Protein AF-A0A9D0LM79-F1 (afdb_monomer_lite)

pLDDT: mean 90.21, std 9.36, range [56.38, 98.19]

Structure (mmCIF, N/CA/C/O backbone):
data_AF-A0A9D0LM79-F1
#
_entry.id   AF-A0A9D0LM79-F1
#
loop_
_atom_site.group_PDB
_atom_site.id
_atom_site.type_symbol
_atom_site.label_atom_id
_atom_site.label_alt_id
_atom_site.label_comp_id
_atom_site.label_asym_id
_atom_site.label_entity_id
_atom_site.label_seq_id
_atom_site.pdbx_PDB_ins_code
_atom_site.Cartn_x
_atom_site.Cartn_y
_atom_site.Cartn_z
_atom_site.occupancy
_atom_site.B_iso_or_equiv
_atom_site.auth_seq_id
_atom_site.auth_comp_id
_atom_site.auth_asym_id
_atom_site.auth_atom_id
_atom_site.pdbx_PDB_model_num
ATOM 1 N N . MET A 1 1 ? 34.354 -12.975 -46.067 1.00 56.38 1 MET A N 1
ATOM 2 C CA . MET A 1 1 ? 33.559 -12.204 -45.078 1.00 56.38 1 MET A CA 1
ATOM 3 C C . MET A 1 1 ? 34.305 -11.008 -44.479 1.00 56.38 1 MET A C 1
ATOM 5 O O . MET A 1 1 ? 33.650 -10.126 -43.944 1.00 56.38 1 MET A O 1
ATOM 9 N N . THR A 1 2 ? 35.635 -10.928 -44.587 1.00 60.22 2 THR A N 1
AT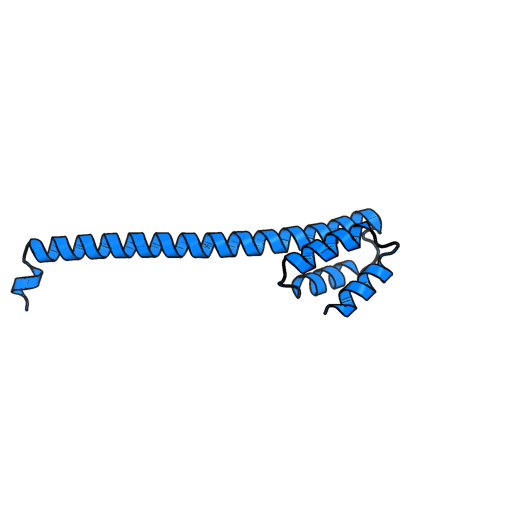OM 10 C CA . THR A 1 2 ? 36.457 -9.851 -44.000 1.00 60.22 2 THR A CA 1
ATOM 11 C C . THR A 1 2 ? 36.229 -8.478 -44.646 1.00 60.22 2 THR A C 1
ATOM 13 O O . THR A 1 2 ? 36.158 -7.482 -43.941 1.00 60.22 2 THR A O 1
ATOM 16 N N . VAL A 1 3 ? 35.996 -8.434 -45.965 1.00 62.84 3 VAL A N 1
ATOM 17 C CA . VAL A 1 3 ? 35.842 -7.181 -46.736 1.00 62.84 3 VAL A CA 1
ATOM 18 C C . VAL A 1 3 ? 34.595 -6.377 -46.332 1.00 62.84 3 VAL A C 1
ATOM 20 O O . VAL A 1 3 ? 34.607 -5.153 -46.369 1.00 62.84 3 VAL A O 1
ATOM 23 N N . LEU A 1 4 ? 33.524 -7.048 -45.889 1.00 68.50 4 LEU A N 1
ATOM 24 C CA . LEU A 1 4 ? 32.287 -6.374 -45.478 1.00 68.50 4 LEU A CA 1
ATOM 25 C C . LEU A 1 4 ? 32.469 -5.596 -44.169 1.00 68.50 4 LEU A C 1
ATOM 27 O O . LEU 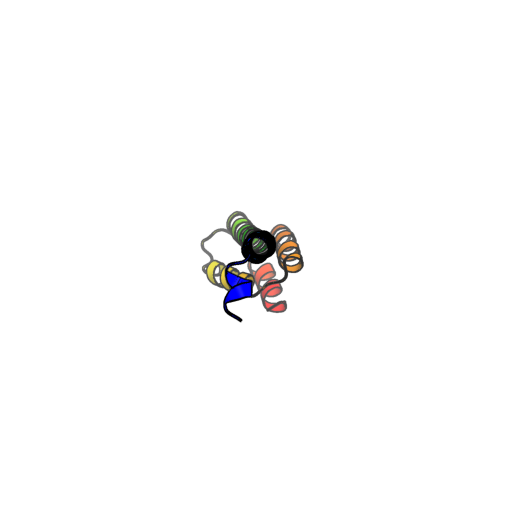A 1 4 ? 31.955 -4.490 -44.051 1.00 68.50 4 LEU A O 1
ATOM 31 N N . ARG A 1 5 ? 33.245 -6.136 -43.218 1.00 66.44 5 ARG A N 1
ATOM 32 C CA . ARG A 1 5 ? 33.455 -5.532 -41.890 1.00 66.44 5 ARG A CA 1
ATOM 33 C C . ARG A 1 5 ? 34.336 -4.281 -41.906 1.00 66.44 5 ARG A C 1
ATOM 35 O O . ARG A 1 5 ? 34.314 -3.509 -40.952 1.00 66.44 5 ARG A O 1
ATOM 42 N N . GLU A 1 6 ? 35.101 -4.085 -42.974 1.00 73.88 6 GLU A N 1
ATOM 43 C CA . GLU A 1 6 ? 35.932 -2.894 -43.177 1.00 73.88 6 GLU A CA 1
ATOM 44 C C . GLU A 1 6 ? 35.249 -1.830 -44.044 1.00 73.88 6 GLU A C 1
ATOM 46 O O . GLU A 1 6 ? 35.764 -0.720 -44.168 1.00 73.88 6 GLU A O 1
ATOM 51 N N . SER A 1 7 ? 34.079 -2.138 -44.618 1.00 86.31 7 SER A N 1
ATOM 52 C CA . SER A 1 7 ? 33.331 -1.159 -45.402 1.00 86.31 7 SER A CA 1
ATOM 53 C C . SER A 1 7 ? 32.805 -0.026 -44.501 1.00 86.31 7 SER A C 1
ATOM 55 O O . SER A 1 7 ? 32.302 -0.303 -43.407 1.00 86.31 7 SER A O 1
ATOM 57 N N . PRO A 1 8 ? 32.878 1.245 -44.940 1.00 83.50 8 PRO A N 1
ATOM 58 C CA . PRO A 1 8 ? 32.346 2.378 -44.179 1.00 83.50 8 PRO A CA 1
ATOM 59 C C . PRO A 1 8 ? 30.867 2.204 -43.800 1.00 83.50 8 PRO A C 1
ATOM 61 O O . PRO A 1 8 ? 30.493 2.437 -42.657 1.00 83.50 8 PRO A O 1
ATOM 64 N N . TRP A 1 9 ? 30.068 1.667 -44.726 1.00 84.62 9 TRP A N 1
ATOM 65 C CA . TRP A 1 9 ? 28.646 1.374 -44.526 1.00 84.62 9 TRP A CA 1
ATOM 66 C C . TRP A 1 9 ? 28.380 0.335 -43.429 1.00 84.62 9 TRP A C 1
ATOM 68 O O . TRP A 1 9 ? 27.400 0.443 -42.701 1.00 84.62 9 TRP A O 1
ATOM 78 N N . TYR A 1 10 ? 29.244 -0.674 -43.269 1.00 88.00 10 TYR A N 1
ATOM 79 C CA . TYR A 1 10 ? 29.084 -1.660 -42.195 1.00 88.00 10 TYR A CA 1
ATOM 80 C C . TYR A 1 10 ? 29.309 -1.045 -40.813 1.00 88.00 10 TYR A C 1
ATOM 82 O O . TYR A 1 10 ? 28.637 -1.431 -39.860 1.00 88.00 10 TYR A O 1
ATOM 90 N N . ARG A 1 11 ? 30.246 -0.095 -40.697 1.00 86.44 11 ARG A N 1
ATOM 91 C CA . ARG A 1 11 ? 30.483 0.624 -39.439 1.00 86.44 11 ARG A CA 1
ATOM 92 C C . ARG A 1 11 ? 29.297 1.509 -39.084 1.00 86.44 11 ARG A C 1
ATOM 94 O O . ARG A 1 11 ? 28.856 1.453 -37.947 1.00 86.44 11 ARG A O 1
ATOM 101 N N . GLU A 1 12 ? 28.751 2.225 -40.062 1.00 89.81 12 GLU A N 1
ATOM 102 C CA . GLU A 1 12 ? 27.573 3.079 -39.881 1.00 89.81 12 GLU A CA 1
ATOM 103 C C . GLU A 1 12 ? 26.348 2.264 -39.440 1.00 89.81 12 GLU A C 1
ATOM 105 O O . GLU A 1 12 ? 25.775 2.542 -38.393 1.00 89.81 12 GLU A O 1
ATOM 110 N N . ILE A 1 13 ? 26.033 1.161 -40.130 1.00 92.94 13 ILE A N 1
ATOM 111 C CA . ILE A 1 13 ? 24.932 0.260 -39.740 1.00 92.94 13 ILE A CA 1
ATOM 112 C C . ILE A 1 13 ? 25.152 -0.337 -38.340 1.00 92.94 13 ILE A C 1
ATOM 114 O O . ILE A 1 13 ? 24.201 -0.502 -37.575 1.00 92.94 13 ILE A O 1
ATOM 118 N N . LEU A 1 14 ? 26.394 -0.691 -37.989 1.00 92.69 14 LEU A N 1
ATOM 119 C CA . LEU A 1 14 ? 26.712 -1.229 -36.666 1.00 92.69 14 LEU A CA 1
ATOM 120 C C . LEU A 1 14 ? 26.558 -0.166 -35.572 1.00 92.69 14 LEU A C 1
ATOM 122 O O . LEU A 1 14 ? 25.995 -0.462 -34.522 1.00 92.69 14 LEU A O 1
ATOM 126 N N . GLU A 1 15 ? 27.042 1.053 -35.804 1.00 92.31 15 GLU A N 1
ATOM 127 C CA . GLU A 1 15 ? 26.898 2.180 -34.880 1.00 92.31 15 GLU A CA 1
ATOM 128 C C . GLU A 1 15 ? 25.429 2.561 -34.695 1.00 92.31 15 GLU A C 1
ATOM 130 O O . GLU A 1 15 ? 24.977 2.692 -33.557 1.00 92.31 15 GLU A O 1
ATOM 135 N N . GLU A 1 16 ? 24.660 2.652 -35.780 1.00 93.44 16 GLU A N 1
ATOM 136 C CA . GLU A 1 16 ? 23.217 2.884 -35.735 1.00 93.44 16 GLU A CA 1
ATOM 137 C C . GLU A 1 16 ? 22.495 1.771 -34.975 1.00 93.44 16 GLU A C 1
ATOM 139 O O . GLU A 1 16 ? 21.694 2.051 -34.083 1.00 93.44 16 GLU A O 1
ATOM 144 N N . GLY A 1 17 ? 22.807 0.506 -35.265 1.00 96.56 17 GLY A N 1
ATOM 145 C CA . GLY A 1 17 ? 22.213 -0.641 -34.582 1.00 96.56 17 GLY A CA 1
ATOM 146 C C . GLY A 1 17 ? 22.533 -0.668 -33.085 1.00 96.56 17 GLY A C 1
ATOM 147 O O . GLY A 1 17 ? 21.655 -0.953 -32.269 1.00 96.56 17 GLY A O 1
ATOM 148 N N . LEU A 1 18 ? 23.765 -0.322 -32.701 1.00 96.25 18 LEU A N 1
ATOM 149 C CA . LEU A 1 18 ? 24.168 -0.206 -31.298 1.00 96.25 18 LEU A CA 1
ATOM 150 C C . LEU A 1 18 ? 23.464 0.959 -30.601 1.00 96.25 18 LEU A C 1
ATOM 152 O O . LEU A 1 18 ? 22.972 0.783 -29.487 1.00 96.25 18 LEU A O 1
ATOM 156 N N . GLN A 1 19 ? 23.379 2.126 -31.242 1.00 96.31 19 GLN A N 1
ATOM 157 C CA . GLN A 1 19 ? 22.666 3.278 -30.689 1.00 96.31 19 GLN A CA 1
ATOM 158 C C . GLN A 1 19 ? 21.179 2.980 -30.511 1.00 96.31 19 GLN A C 1
ATOM 160 O O . GLN A 1 19 ? 20.637 3.220 -29.434 1.00 96.31 19 GLN A O 1
ATOM 165 N N . GLN A 1 20 ? 20.527 2.406 -31.524 1.00 95.75 20 GLN A N 1
ATOM 166 C CA . GLN A 1 20 ? 19.121 2.013 -31.452 1.00 95.75 20 GLN A CA 1
ATOM 167 C C . GLN A 1 20 ? 18.894 0.965 -30.362 1.00 95.75 20 GLN A C 1
ATOM 169 O O . GLN A 1 20 ? 17.984 1.121 -29.549 1.00 95.75 20 GLN A O 1
ATOM 174 N N . GLY A 1 21 ? 19.742 -0.064 -30.292 1.00 97.50 21 GLY A N 1
ATOM 175 C CA . GLY A 1 21 ? 19.661 -1.100 -29.263 1.00 97.50 21 GLY A CA 1
ATOM 176 C C . GLY A 1 21 ? 19.833 -0.539 -27.849 1.00 97.50 21 GLY A C 1
ATOM 177 O O . GLY A 1 21 ? 19.052 -0.868 -26.957 1.00 97.50 21 GLY A O 1
ATOM 178 N N . LEU A 1 22 ? 20.803 0.359 -27.647 1.00 97.69 22 LEU A N 1
ATOM 179 C CA . LEU A 1 22 ? 21.022 1.036 -26.367 1.00 97.69 22 LEU A CA 1
ATOM 180 C C . LEU A 1 22 ? 19.811 1.892 -25.980 1.00 97.69 22 LEU A C 1
ATOM 182 O O . LEU A 1 22 ? 19.348 1.837 -24.842 1.00 97.69 22 LEU A O 1
ATOM 186 N N . GLN A 1 23 ? 19.285 2.669 -26.925 1.00 97.06 23 GLN A N 1
ATOM 187 C CA . GLN A 1 23 ? 18.177 3.586 -26.686 1.00 97.06 23 GLN A CA 1
ATOM 188 C C . GLN A 1 23 ? 16.885 2.825 -26.362 1.00 97.06 23 GLN A C 1
ATOM 190 O O . GLN A 1 23 ? 16.199 3.164 -25.398 1.00 97.06 23 GLN A O 1
ATOM 195 N N . GLN A 1 24 ? 16.597 1.744 -27.095 1.00 96.12 24 GLN A N 1
ATOM 196 C CA . GLN A 1 24 ? 15.472 0.850 -26.814 1.00 96.12 24 GLN A CA 1
ATOM 197 C C . GLN A 1 24 ? 15.632 0.150 -25.464 1.00 96.12 24 GLN A C 1
ATOM 199 O O . GLN A 1 24 ? 14.695 0.144 -24.667 1.00 96.12 24 GLN A O 1
ATOM 204 N N . GLY A 1 25 ? 16.816 -0.398 -25.177 1.00 97.75 25 GLY A N 1
ATOM 205 C CA . GLY A 1 25 ? 17.095 -1.071 -23.910 1.00 97.75 25 GLY A CA 1
ATOM 206 C C . GLY A 1 25 ? 16.939 -0.136 -22.711 1.00 97.75 25 GLY A C 1
ATOM 207 O O . GLY A 1 25 ? 16.304 -0.498 -21.721 1.00 97.75 25 GLY A O 1
ATOM 208 N N . LEU A 1 26 ? 17.443 1.096 -22.816 1.00 98.00 26 LEU A N 1
ATOM 209 C CA . L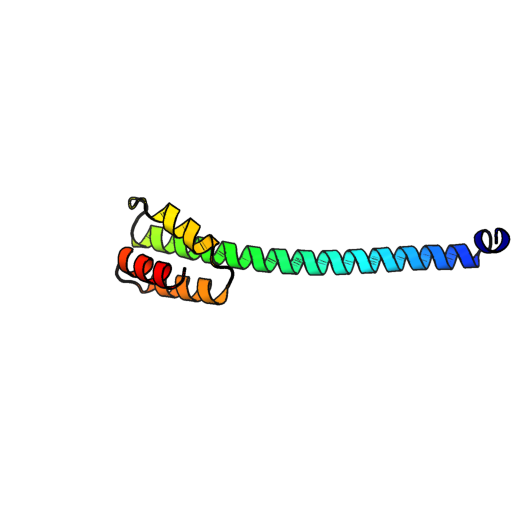EU A 1 26 ? 17.315 2.105 -21.766 1.00 98.00 26 LEU A CA 1
ATOM 210 C C . LEU A 1 26 ? 15.861 2.543 -21.578 1.00 98.00 26 LEU A C 1
ATOM 212 O O . LEU A 1 26 ? 15.399 2.643 -20.444 1.00 98.00 26 LEU A O 1
ATOM 216 N N . GLN A 1 27 ? 15.120 2.758 -22.666 1.00 97.31 27 GLN A N 1
ATOM 217 C CA . GLN A 1 27 ? 13.713 3.146 -22.594 1.00 97.31 27 GLN A CA 1
ATOM 218 C C . GLN A 1 27 ? 12.849 2.045 -21.963 1.00 97.31 27 GLN A C 1
ATOM 220 O O . GLN A 1 27 ? 12.051 2.333 -21.072 1.00 97.31 27 GLN A O 1
ATOM 225 N N . GLN A 1 28 ? 13.042 0.787 -22.367 1.00 96.19 28 GLN A N 1
ATOM 226 C CA . GLN A 1 28 ? 12.334 -0.357 -21.787 1.00 96.19 28 GLN A CA 1
ATOM 227 C C . GLN A 1 28 ? 12.693 -0.549 -20.312 1.00 96.19 28 GLN A C 1
ATOM 229 O O . GLN A 1 28 ? 11.799 -0.695 -19.479 1.00 96.19 28 GLN A O 1
ATOM 234 N N . GLY A 1 29 ? 13.985 -0.497 -19.976 1.00 97.94 29 GLY A N 1
ATOM 235 C CA . GLY A 1 29 ? 14.454 -0.631 -18.598 1.00 97.94 29 GLY A CA 1
ATOM 236 C C . GLY A 1 29 ? 13.904 0.468 -17.690 1.00 97.94 29 GLY A C 1
ATOM 237 O O . GLY A 1 29 ? 13.421 0.182 -16.596 1.00 97.94 29 GLY A O 1
ATOM 238 N N . LEU A 1 30 ? 13.900 1.718 -18.162 1.00 98.19 30 LEU A N 1
ATOM 239 C CA . LEU A 1 30 ? 13.356 2.848 -17.412 1.00 98.19 30 LEU A CA 1
ATOM 240 C C . LEU A 1 30 ? 11.840 2.733 -17.231 1.00 98.19 30 LEU A C 1
ATOM 242 O O . LEU A 1 30 ? 11.346 2.966 -16.132 1.00 98.19 30 LEU A O 1
ATOM 246 N N . GLN A 1 31 ? 11.100 2.334 -18.267 1.00 97.56 31 GLN A N 1
ATOM 247 C CA . GLN A 1 31 ? 9.650 2.163 -18.177 1.00 97.56 31 GLN A CA 1
ATOM 248 C C . GLN A 1 31 ? 9.266 1.050 -17.193 1.00 97.56 31 GLN A C 1
ATOM 250 O O . GLN A 1 31 ? 8.408 1.261 -16.335 1.00 97.56 31 GLN A O 1
ATOM 255 N N . GLN A 1 32 ? 9.928 -0.107 -17.271 1.00 95.94 32 GLN A N 1
ATOM 256 C CA . GLN A 1 32 ? 9.695 -1.224 -16.352 1.00 95.94 32 GLN A CA 1
ATOM 257 C C . GLN A 1 32 ? 10.082 -0.857 -14.916 1.00 95.94 32 GLN A C 1
ATOM 259 O O . GLN A 1 32 ? 9.306 -1.097 -13.991 1.00 95.94 32 GLN A O 1
ATOM 264 N N . GLY A 1 33 ? 11.246 -0.229 -14.729 1.00 97.88 33 GLY A N 1
ATOM 265 C CA . GLY A 1 33 ? 11.720 0.204 -13.417 1.00 97.88 33 GLY A CA 1
ATOM 266 C C . GLY A 1 33 ? 10.793 1.233 -12.771 1.00 97.88 33 GLY A C 1
ATOM 267 O O . GLY A 1 33 ? 10.449 1.098 -11.598 1.00 97.88 33 GLY A O 1
ATOM 268 N N . LEU A 1 34 ? 10.321 2.220 -13.540 1.00 98.00 34 LEU A N 1
ATOM 269 C CA . LEU A 1 34 ? 9.373 3.225 -13.057 1.00 98.00 34 LEU A CA 1
ATOM 270 C C . LEU A 1 34 ? 8.042 2.583 -12.649 1.00 98.00 34 LEU A C 1
ATOM 272 O O . LEU A 1 34 ? 7.525 2.877 -11.574 1.00 98.00 34 LEU A O 1
ATOM 276 N N . GLN A 1 35 ? 7.494 1.693 -13.478 1.00 96.75 35 GLN A N 1
ATOM 277 C CA . GLN A 1 35 ? 6.217 1.039 -13.194 1.00 96.75 35 GLN A CA 1
ATOM 278 C C . GLN A 1 35 ? 6.291 0.173 -11.931 1.00 96.75 35 GLN A C 1
ATOM 280 O O . GLN A 1 35 ? 5.418 0.270 -11.068 1.00 96.75 35 GLN A O 1
ATOM 285 N N . GLN A 1 36 ? 7.355 -0.623 -11.787 1.00 95.31 36 GLN A N 1
ATOM 286 C CA . GLN A 1 36 ? 7.581 -1.434 -10.590 1.00 95.31 36 GLN A CA 1
ATOM 287 C C . GLN A 1 36 ? 7.778 -0.559 -9.349 1.00 95.31 36 GLN A C 1
ATOM 289 O O . GLN A 1 36 ? 7.166 -0.821 -8.315 1.00 95.31 36 GLN A O 1
ATOM 294 N N . GLY A 1 37 ? 8.579 0.505 -9.456 1.00 97.25 37 GLY A N 1
ATOM 295 C CA . GLY A 1 37 ? 8.832 1.433 -8.355 1.00 97.25 37 GLY A CA 1
ATOM 296 C C . GLY A 1 37 ? 7.566 2.148 -7.882 1.00 97.25 37 GLY A C 1
ATOM 297 O O . GLY A 1 37 ? 7.314 2.217 -6.681 1.00 97.25 37 GLY A O 1
ATOM 298 N N . LEU A 1 38 ? 6.727 2.618 -8.809 1.00 96.94 38 LEU A N 1
ATOM 299 C CA . LEU A 1 38 ? 5.448 3.256 -8.484 1.00 96.94 38 LEU A CA 1
ATOM 300 C C . LEU A 1 38 ? 4.482 2.282 -7.805 1.00 96.94 38 LEU A C 1
ATOM 302 O O . LEU A 1 38 ? 3.865 2.636 -6.802 1.00 96.94 38 LEU A O 1
ATOM 306 N N . GLN A 1 39 ? 4.373 1.050 -8.308 1.00 94.44 39 GLN A N 1
ATOM 307 C CA . GLN A 1 39 ? 3.489 0.045 -7.721 1.00 94.44 39 GLN A CA 1
ATOM 308 C C . GLN A 1 39 ? 3.943 -0.361 -6.312 1.00 94.44 39 GLN A C 1
ATOM 310 O O . GLN A 1 39 ? 3.128 -0.412 -5.390 1.00 94.44 39 GLN A O 1
ATOM 315 N N . GLN A 1 40 ? 5.244 -0.600 -6.122 1.00 94.75 40 GLN A N 1
ATOM 316 C CA . GLN A 1 40 ? 5.810 -0.912 -4.809 1.00 94.75 40 GLN A CA 1
ATOM 317 C C . GLN A 1 40 ? 5.635 0.256 -3.834 1.00 94.75 40 GLN A C 1
ATOM 319 O O . GLN A 1 40 ? 5.205 0.040 -2.702 1.00 94.75 40 GLN A O 1
ATOM 324 N N . GLY A 1 41 ? 5.907 1.487 -4.279 1.00 97.06 41 GLY A N 1
ATOM 325 C CA . GLY A 1 41 ? 5.747 2.693 -3.469 1.00 97.06 41 GLY A CA 1
ATOM 326 C C . GLY A 1 41 ? 4.301 2.925 -3.033 1.00 97.06 41 GLY A C 1
ATOM 327 O O . GLY A 1 41 ? 4.059 3.218 -1.863 1.00 97.06 41 GLY A O 1
ATOM 328 N N . LEU A 1 42 ? 3.332 2.721 -3.932 1.00 96.38 42 LEU A N 1
ATOM 329 C CA . LEU A 1 42 ? 1.907 2.813 -3.608 1.00 96.38 42 LEU A CA 1
ATOM 330 C C . LEU A 1 42 ? 1.510 1.793 -2.536 1.00 96.38 42 LEU A C 1
ATOM 332 O O . LEU A 1 42 ? 0.925 2.165 -1.521 1.00 96.38 42 LEU A O 1
ATOM 336 N N . GLN A 1 43 ? 1.862 0.518 -2.725 1.00 96.25 43 GLN A N 1
ATOM 337 C CA . GLN A 1 43 ? 1.538 -0.532 -1.757 1.00 96.25 43 GLN A CA 1
ATOM 338 C C . GLN A 1 43 ? 2.182 -0.267 -0.394 1.00 96.25 43 GLN A C 1
ATOM 340 O O . GLN A 1 43 ? 1.514 -0.362 0.632 1.00 96.25 43 GLN A O 1
ATOM 345 N N . GLN A 1 44 ? 3.468 0.094 -0.366 1.00 96.00 44 GLN A N 1
ATOM 346 C CA . GLN A 1 44 ? 4.167 0.431 0.876 1.00 96.00 44 GLN A CA 1
ATOM 347 C C . GLN A 1 44 ? 3.515 1.621 1.582 1.00 96.00 44 GLN A C 1
ATOM 349 O O . GLN A 1 44 ? 3.284 1.555 2.788 1.00 96.00 44 GLN A O 1
ATOM 354 N N . GLY A 1 45 ? 3.163 2.672 0.837 1.00 96.88 45 GLY A N 1
ATOM 355 C CA . GLY A 1 45 ? 2.484 3.847 1.375 1.00 96.88 45 GLY A CA 1
ATOM 356 C C . GLY A 1 45 ? 1.122 3.512 1.983 1.00 96.88 45 GLY A C 1
ATOM 357 O O . GLY A 1 45 ? 0.824 3.960 3.088 1.00 96.88 45 GLY A O 1
ATOM 358 N N . LEU A 1 46 ? 0.321 2.674 1.317 1.00 96.75 46 LEU A N 1
ATOM 359 C CA . LEU A 1 46 ? -0.973 2.229 1.842 1.00 96.75 46 LEU A CA 1
ATOM 360 C C . LEU A 1 46 ? -0.813 1.389 3.116 1.00 96.75 46 LEU A C 1
ATOM 362 O O . LEU A 1 46 ? -1.463 1.685 4.116 1.00 96.75 46 LEU A O 1
ATOM 366 N N . ARG A 1 47 ? 0.100 0.405 3.128 1.00 95.50 47 ARG A N 1
ATOM 367 C CA . ARG A 1 47 ? 0.384 -0.419 4.321 1.00 95.50 47 ARG A CA 1
ATOM 368 C C . ARG A 1 47 ? 0.817 0.445 5.505 1.00 95.50 47 ARG A C 1
ATOM 370 O O . ARG A 1 47 ? 0.278 0.310 6.600 1.00 95.50 47 ARG A O 1
ATOM 377 N N . GLN A 1 48 ? 1.756 1.365 5.279 1.00 94.62 48 GLN A N 1
ATOM 378 C CA . GLN A 1 48 ? 2.208 2.303 6.309 1.00 94.62 48 GLN A CA 1
ATOM 379 C C . GLN A 1 48 ? 1.071 3.209 6.786 1.00 94.62 48 GLN A C 1
ATOM 381 O O . GLN A 1 48 ? 0.967 3.469 7.982 1.00 94.62 48 GLN A O 1
ATOM 386 N N . GLY A 1 49 ? 0.206 3.657 5.874 1.00 95.69 49 GLY A N 1
ATOM 387 C CA . GLY A 1 49 ? -0.984 4.438 6.195 1.00 95.69 49 GLY A CA 1
ATOM 388 C C . GLY A 1 49 ? -1.925 3.698 7.143 1.00 95.69 49 GLY A C 1
ATOM 389 O O . GLY A 1 49 ? -2.321 4.266 8.158 1.00 95.69 49 GLY A O 1
ATOM 390 N N . VAL A 1 50 ? -2.221 2.425 6.859 1.00 95.12 50 VAL A N 1
ATOM 391 C CA . VAL A 1 50 ? -3.061 1.572 7.716 1.00 95.12 50 VAL A CA 1
ATOM 392 C C . VAL A 1 50 ? -2.437 1.438 9.102 1.00 95.12 50 VAL A C 1
ATOM 394 O O . VAL A 1 50 ? -3.083 1.748 10.100 1.00 95.12 50 VAL A O 1
ATOM 397 N N . VAL A 1 51 ? -1.165 1.031 9.171 1.00 93.44 51 VAL A N 1
ATOM 398 C CA . VAL A 1 51 ? -0.462 0.825 10.447 1.00 93.44 51 VAL A CA 1
ATOM 399 C C . VAL A 1 51 ? -0.439 2.111 11.267 1.00 93.44 51 VAL A C 1
ATOM 401 O O . VAL A 1 51 ? -0.800 2.095 12.441 1.00 93.44 51 VAL A O 1
ATOM 404 N N . ARG A 1 52 ? -0.070 3.240 10.653 1.00 93.75 52 ARG A N 1
ATOM 405 C CA . ARG A 1 52 ? -0.006 4.531 11.342 1.00 93.75 52 ARG A CA 1
ATOM 406 C C . ARG A 1 52 ? -1.377 4.967 11.843 1.00 93.75 52 ARG A C 1
ATOM 408 O O . ARG A 1 52 ? -1.487 5.422 12.973 1.00 93.75 52 ARG A O 1
ATOM 415 N N . LEU A 1 53 ? -2.426 4.798 11.041 1.00 94.56 53 LEU A N 1
ATOM 416 C CA . LEU A 1 53 ? -3.782 5.147 11.452 1.00 94.56 53 LEU A CA 1
ATOM 417 C C . LEU A 1 53 ? -4.234 4.323 12.662 1.00 94.56 53 LEU A C 1
ATOM 419 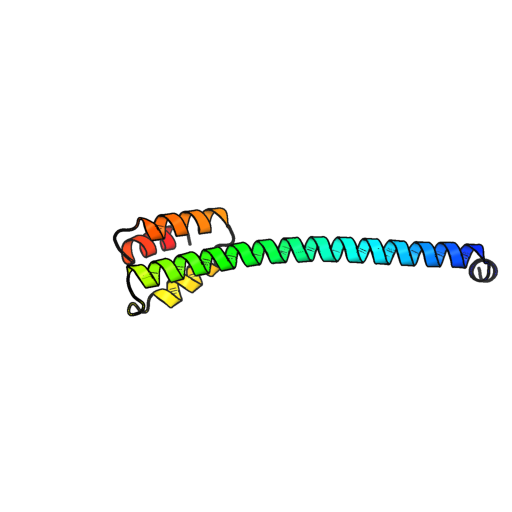O O . LEU A 1 53 ? -4.772 4.877 13.617 1.00 94.56 53 LEU A O 1
ATOM 423 N N . LEU A 1 54 ? -3.980 3.014 12.654 1.00 93.12 54 LEU A N 1
ATOM 424 C CA . LEU A 1 54 ? -4.310 2.142 13.782 1.00 93.12 54 LEU A CA 1
ATOM 425 C C . LEU A 1 54 ? -3.496 2.493 15.032 1.00 93.12 54 LEU A C 1
ATOM 427 O O . LEU A 1 54 ? -4.045 2.477 16.131 1.00 93.12 54 LEU A O 1
ATOM 431 N N . GLN A 1 55 ? -2.220 2.855 14.876 1.00 91.25 55 GLN A N 1
ATOM 432 C CA . GLN A 1 55 ? -1.375 3.325 15.978 1.00 91.25 55 GLN A CA 1
ATOM 433 C C . GLN A 1 55 ? -1.902 4.621 16.602 1.00 91.25 55 GLN A C 1
ATOM 435 O O . GLN A 1 55 ? -1.952 4.721 17.824 1.00 91.25 55 GLN A O 1
ATOM 440 N N . GLU A 1 56 ? -2.327 5.589 15.790 1.00 92.69 56 GLU A N 1
ATOM 441 C CA . GLU A 1 56 ? -2.899 6.852 16.277 1.00 92.69 56 GLU A CA 1
ATOM 442 C C . GLU A 1 56 ? -4.259 6.636 16.962 1.00 92.69 56 GLU A C 1
ATOM 444 O O . GLU A 1 56 ? -4.556 7.274 17.970 1.00 92.69 56 GLU A O 1
ATOM 449 N N . ARG A 1 57 ? -5.092 5.721 16.446 1.00 92.62 57 ARG A N 1
ATOM 450 C CA . ARG A 1 57 ? -6.442 5.473 16.984 1.00 92.62 57 ARG A CA 1
ATOM 451 C C . ARG A 1 57 ? -6.460 4.582 18.224 1.00 92.62 57 ARG A C 1
ATOM 453 O O . ARG A 1 57 ? -7.256 4.826 19.126 1.00 92.62 57 ARG A O 1
ATOM 460 N N . PHE A 1 58 ? -5.628 3.544 18.258 1.00 90.69 58 PHE A N 1
ATOM 461 C CA . PHE A 1 58 ? -5.686 2.485 19.274 1.00 90.69 58 PHE A CA 1
ATOM 462 C C . PHE A 1 58 ? -4.414 2.375 20.125 1.00 90.69 58 PHE A C 1
ATOM 464 O O . PHE A 1 58 ? -4.383 1.596 21.077 1.00 90.69 58 PHE A O 1
ATOM 471 N N . GLY A 1 59 ? -3.384 3.169 19.824 1.00 84.69 59 GLY A N 1
ATOM 472 C CA . GLY A 1 59 ? -2.111 3.171 20.537 1.00 84.69 59 GLY A CA 1
ATOM 473 C C . GLY A 1 59 ? -1.155 2.054 20.103 1.00 84.69 59 GLY A C 1
ATOM 474 O O . GLY A 1 59 ? -1.522 1.060 19.481 1.00 84.69 59 GLY A O 1
ATOM 475 N N . THR A 1 60 ? 0.122 2.215 20.448 1.00 71.44 60 THR A N 1
ATOM 476 C CA . THR A 1 60 ? 1.227 1.308 20.081 1.00 71.44 60 THR A CA 1
ATOM 477 C C . THR A 1 60 ? 1.458 0.159 21.068 1.00 71.44 60 THR A C 1
ATOM 479 O O . THR A 1 60 ? 2.272 -0.721 20.800 1.00 71.44 60 THR A O 1
ATOM 482 N N . ALA A 1 61 ? 0.742 0.124 22.196 1.00 60.88 61 ALA A N 1
ATOM 483 C CA . ALA A 1 61 ? 1.002 -0.811 23.294 1.00 60.88 61 ALA A CA 1
ATOM 484 C C . ALA A 1 61 ? 0.537 -2.259 23.036 1.00 60.88 61 ALA A C 1
ATOM 486 O O . ALA A 1 61 ? 0.846 -3.148 23.826 1.00 60.88 61 ALA A O 1
ATOM 487 N N . ASN A 1 62 ? -0.187 -2.519 21.944 1.00 64.81 62 ASN A N 1
ATOM 488 C CA . ASN A 1 62 ? -0.968 -3.752 21.825 1.00 64.81 62 ASN A CA 1
ATOM 489 C C . ASN A 1 62 ? -0.188 -4.991 21.358 1.00 64.81 62 ASN A C 1
ATOM 491 O O . ASN A 1 62 ? -0.786 -6.057 21.282 1.00 64.81 62 ASN A O 1
ATOM 495 N N . GLY A 1 63 ? 1.110 -4.908 21.023 1.00 74.31 63 GLY A N 1
ATOM 496 C CA . GLY A 1 63 ? 1.934 -6.050 20.561 1.00 74.31 63 GLY A CA 1
ATOM 497 C C . GLY A 1 63 ? 1.490 -6.695 19.230 1.00 74.31 63 GLY A C 1
ATOM 498 O O . GLY A 1 63 ? 2.279 -7.328 18.540 1.00 74.31 63 GLY A O 1
ATOM 499 N N . GLN A 1 64 ? 0.244 -6.468 18.819 1.00 81.12 64 GLN A N 1
ATOM 500 C CA . GLN A 1 64 ? -0.398 -6.942 17.598 1.00 81.12 64 GLN A CA 1
ATOM 501 C C . GLN A 1 64 ? 0.067 -6.174 16.351 1.00 81.12 64 GLN A C 1
ATOM 503 O O . GLN A 1 64 ? -0.142 -6.645 15.239 1.00 81.12 64 GLN A O 1
ATOM 508 N N . MET A 1 65 ? 0.723 -5.019 16.510 1.00 82.69 65 MET A N 1
ATOM 509 C CA . MET A 1 65 ? 1.163 -4.177 15.387 1.00 82.69 65 MET A CA 1
ATOM 510 C C . MET A 1 65 ? 2.166 -4.884 14.466 1.00 82.69 65 MET A C 1
ATOM 512 O O . MET A 1 65 ? 2.119 -4.688 13.254 1.00 82.69 65 MET A O 1
ATOM 516 N N . GLU A 1 66 ? 3.029 -5.747 15.012 1.00 83.62 66 GLU A N 1
ATOM 517 C CA . GLU A 1 66 ? 3.938 -6.569 14.201 1.00 83.62 66 GLU A CA 1
ATOM 518 C C . GLU A 1 66 ? 3.183 -7.611 13.366 1.00 83.62 66 GLU A C 1
ATOM 520 O O . GLU A 1 66 ? 3.523 -7.839 12.205 1.00 83.62 66 GLU A O 1
ATOM 525 N N . ALA A 1 67 ? 2.133 -8.215 13.933 1.00 86.44 67 ALA A N 1
ATOM 526 C CA . ALA A 1 67 ? 1.288 -9.164 13.213 1.00 86.44 67 ALA A CA 1
ATOM 527 C C . ALA A 1 67 ? 0.520 -8.466 12.081 1.00 86.44 67 ALA A C 1
ATOM 529 O O . ALA A 1 67 ? 0.538 -8.944 10.953 1.00 86.44 67 ALA A O 1
ATOM 530 N N . ILE A 1 68 ? -0.047 -7.283 12.351 1.00 89.44 68 ILE A N 1
ATOM 531 C CA . ILE A 1 68 ? -0.733 -6.462 11.341 1.00 89.44 68 ILE A CA 1
ATOM 532 C C . ILE A 1 68 ? 0.206 -6.129 10.186 1.00 89.44 68 ILE A C 1
ATOM 534 O O . ILE A 1 68 ? -0.169 -6.287 9.029 1.00 89.44 68 ILE A O 1
ATOM 538 N N . GLY A 1 69 ? 1.431 -5.683 10.485 1.00 89.31 69 GLY A N 1
ATOM 539 C CA . GLY A 1 69 ? 2.423 -5.374 9.457 1.00 89.31 69 GLY A CA 1
ATOM 540 C C . GLY A 1 69 ? 2.703 -6.573 8.549 1.00 89.31 69 GLY A C 1
ATOM 541 O O . GLY A 1 69 ? 2.662 -6.436 7.328 1.00 89.31 69 GLY A O 1
ATOM 542 N N . ARG A 1 70 ? 2.900 -7.757 9.139 1.00 89.88 70 ARG A N 1
ATOM 543 C CA . ARG A 1 70 ? 3.133 -9.003 8.394 1.00 89.88 70 ARG A CA 1
ATOM 544 C C . ARG A 1 70 ? 1.940 -9.398 7.520 1.00 89.88 70 ARG A C 1
ATOM 546 O O . ARG A 1 70 ? 2.131 -9.755 6.361 1.00 89.88 70 ARG A O 1
ATOM 553 N N . ASP A 1 71 ? 0.728 -9.323 8.056 1.00 91.56 71 ASP A N 1
ATOM 554 C CA . ASP A 1 71 ? -0.487 -9.692 7.324 1.00 91.56 71 ASP A CA 1
ATOM 555 C C . ASP A 1 71 ? -0.737 -8.718 6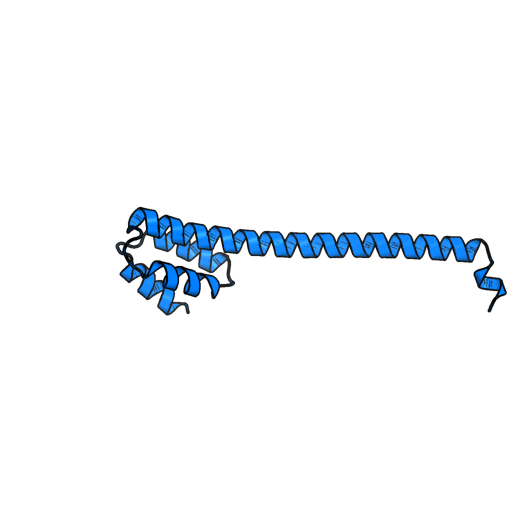.158 1.00 91.56 71 ASP A C 1
ATOM 557 O O . ASP A 1 71 ? -1.042 -9.132 5.041 1.00 91.56 71 ASP A O 1
ATOM 561 N N . LEU A 1 72 ? -0.501 -7.418 6.367 1.00 92.50 72 LEU A N 1
ATOM 562 C CA . LEU A 1 72 ? -0.580 -6.402 5.313 1.00 92.50 72 LEU A CA 1
ATOM 563 C C . LEU A 1 72 ? 0.493 -6.578 4.226 1.00 92.50 72 LEU A C 1
ATOM 565 O O . LEU A 1 72 ? 0.246 -6.257 3.061 1.00 92.50 72 LEU A O 1
ATOM 569 N N . GLU A 1 73 ? 1.684 -7.075 4.569 1.00 92.00 73 GLU A N 1
ATOM 570 C CA . GLU A 1 73 ? 2.742 -7.396 3.600 1.00 92.00 73 GLU A CA 1
ATOM 571 C C . GLU A 1 73 ? 2.358 -8.543 2.658 1.00 92.00 73 GLU A C 1
ATOM 573 O O . GLU A 1 73 ? 2.767 -8.534 1.493 1.00 92.00 73 GLU A O 1
ATOM 578 N N . ALA A 1 7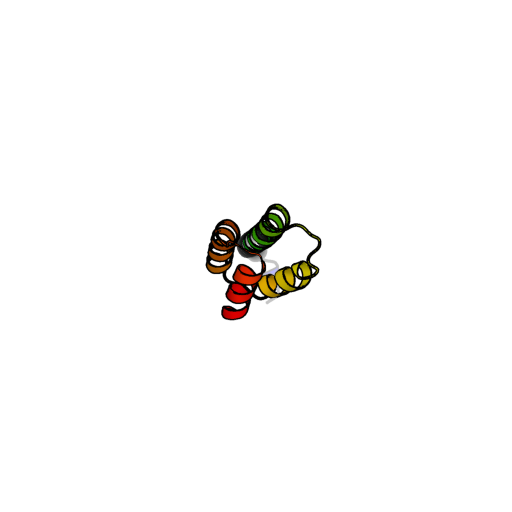4 ? 1.537 -9.493 3.115 1.00 91.75 74 ALA A N 1
ATOM 579 C CA . ALA A 1 74 ? 1.034 -10.578 2.274 1.00 91.75 74 ALA A CA 1
ATOM 580 C C . ALA A 1 74 ? 0.077 -10.075 1.173 1.00 91.75 74 ALA A C 1
ATOM 582 O O . ALA A 1 74 ? -0.029 -10.692 0.108 1.00 91.75 74 ALA A O 1
ATOM 583 N N . ILE A 1 75 ? -0.572 -8.927 1.389 1.00 91.62 75 ILE A N 1
ATOM 584 C CA . ILE A 1 75 ? -1.540 -8.348 0.455 1.00 91.62 75 ILE A CA 1
ATOM 585 C C . ILE A 1 75 ? -0.813 -7.601 -0.663 1.00 91.62 75 ILE A C 1
ATOM 587 O O . ILE A 1 75 ? -0.177 -6.570 -0.440 1.00 91.62 75 ILE A O 1
ATOM 591 N N . ARG A 1 76 ? -0.932 -8.103 -1.896 1.00 91.19 76 ARG A N 1
ATOM 592 C CA . ARG A 1 76 ? -0.342 -7.487 -3.103 1.00 91.19 76 ARG A CA 1
ATOM 593 C C . ARG A 1 76 ? -1.297 -6.565 -3.855 1.00 91.19 76 ARG A C 1
ATOM 595 O O . ARG A 1 76 ? -0.845 -5.809 -4.711 1.00 91.19 76 ARG A O 1
ATOM 602 N N . ASP A 1 77 ? -2.587 -6.651 -3.562 1.00 93.69 77 ASP A N 1
ATOM 603 C CA . ASP A 1 77 ? -3.616 -5.866 -4.231 1.00 93.69 77 ASP A CA 1
ATOM 604 C C . ASP A 1 77 ? -3.707 -4.455 -3.609 1.00 93.69 77 ASP A C 1
ATOM 606 O O . ASP A 1 77 ? -4.031 -4.335 -2.423 1.00 93.69 77 ASP A O 1
ATOM 610 N N . PRO A 1 78 ? -3.378 -3.384 -4.358 1.00 92.88 78 PRO A N 1
ATOM 611 C CA . PRO A 1 78 ? -3.454 -2.020 -3.847 1.00 92.88 78 PRO A CA 1
ATOM 612 C C . PRO A 1 78 ? -4.888 -1.567 -3.547 1.00 92.88 78 PRO A C 1
ATOM 614 O O . PRO A 1 78 ? -5.063 -0.775 -2.623 1.00 92.88 78 PRO A O 1
ATOM 617 N N . ASP A 1 79 ? -5.896 -2.070 -4.260 1.00 95.12 79 ASP A N 1
ATOM 618 C CA . ASP A 1 79 ? -7.289 -1.670 -4.035 1.00 95.12 79 ASP A CA 1
ATOM 619 C C . ASP A 1 79 ? -7.776 -2.223 -2.689 1.00 95.12 79 ASP A C 1
ATOM 621 O O . ASP A 1 79 ? -8.322 -1.491 -1.864 1.00 95.12 79 ASP A O 1
ATOM 625 N N . LEU A 1 80 ? -7.432 -3.478 -2.382 1.00 94.81 80 LEU A N 1
ATOM 626 C CA . LEU A 1 80 ? -7.714 -4.074 -1.074 1.00 94.81 80 LEU A CA 1
ATOM 627 C C . LEU A 1 80 ? -6.993 -3.343 0.071 1.00 94.81 80 LEU A C 1
ATOM 629 O O . LEU A 1 80 ? -7.559 -3.156 1.148 1.00 94.81 80 LEU A O 1
ATOM 633 N N . LEU A 1 81 ? -5.746 -2.909 -0.143 1.00 95.75 81 LEU A N 1
ATOM 634 C CA . LEU A 1 81 ? -5.017 -2.101 0.843 1.00 95.75 81 LEU A CA 1
ATOM 635 C C . LEU A 1 81 ? -5.683 -0.736 1.070 1.00 95.75 81 LEU A C 1
ATOM 637 O O . LEU A 1 81 ? -5.692 -0.237 2.197 1.00 95.75 81 LEU A O 1
ATOM 641 N N . GLN A 1 82 ? -6.241 -0.131 0.020 1.00 96.00 82 GLN A N 1
ATOM 642 C CA . GLN A 1 82 ? -6.989 1.117 0.124 1.00 96.00 82 GLN A CA 1
ATOM 643 C C . GLN A 1 82 ? -8.305 0.923 0.886 1.00 96.00 82 GLN A C 1
ATOM 645 O O . GLN A 1 82 ? -8.616 1.726 1.769 1.00 96.00 82 GLN A O 1
ATOM 650 N N . ASP A 1 83 ? -9.032 -0.160 0.624 1.00 95.50 83 ASP A N 1
ATOM 651 C CA . ASP A 1 83 ? -10.238 -0.518 1.373 1.00 95.50 83 ASP A CA 1
ATOM 652 C C . ASP A 1 83 ? -9.928 -0.739 2.857 1.00 95.50 83 ASP A C 1
ATOM 654 O O . ASP A 1 83 ? -10.623 -0.210 3.726 1.00 95.50 83 ASP A O 1
ATOM 658 N N . LEU A 1 84 ? -8.834 -1.440 3.166 1.00 95.62 84 LEU A N 1
ATOM 659 C CA . LEU A 1 84 ? -8.372 -1.636 4.541 1.00 95.62 84 LEU A CA 1
ATOM 660 C C . LEU A 1 84 ? -7.999 -0.324 5.234 1.00 95.62 84 LEU A C 1
ATOM 662 O O . LEU A 1 84 ? -8.223 -0.193 6.434 1.00 95.62 84 LEU A O 1
ATOM 666 N N . LEU A 1 85 ? -7.468 0.663 4.512 1.00 95.81 85 LEU A N 1
ATOM 667 C CA . LEU A 1 85 ? -7.204 1.991 5.071 1.00 95.81 85 LEU A CA 1
ATOM 668 C C . LEU A 1 85 ? -8.499 2.703 5.470 1.00 95.81 85 LEU A C 1
ATOM 670 O O . LEU A 1 85 ? -8.574 3.298 6.546 1.00 95.81 85 LEU A O 1
ATOM 674 N N . VAL A 1 86 ? -9.526 2.625 4.625 1.00 96.19 86 VAL A N 1
ATOM 675 C CA . VAL A 1 86 ? -10.849 3.183 4.932 1.00 96.19 86 VAL A CA 1
ATOM 676 C C . VAL A 1 86 ? -11.490 2.437 6.104 1.00 96.19 86 VAL A C 1
ATOM 678 O O . VAL A 1 86 ? -12.053 3.068 6.999 1.00 96.19 86 VAL A O 1
ATOM 681 N N . GLU A 1 87 ? -11.367 1.113 6.143 1.00 94.44 87 GLU A N 1
ATOM 682 C CA . GLU A 1 87 ? -11.876 0.275 7.231 1.00 94.44 87 GLU A CA 1
ATOM 683 C C . GLU A 1 87 ? -11.172 0.587 8.559 1.00 94.44 87 GLU A C 1
ATOM 685 O O . GLU A 1 87 ? -11.823 0.792 9.583 1.00 94.44 87 GLU A O 1
ATOM 690 N N . ALA A 1 88 ? -9.847 0.747 8.539 1.00 94.44 88 ALA A N 1
ATOM 691 C CA . ALA A 1 88 ? -9.053 1.151 9.696 1.00 94.44 88 ALA A CA 1
ATOM 692 C C . ALA A 1 88 ? -9.476 2.517 10.260 1.00 94.44 88 ALA A C 1
ATOM 694 O O . ALA A 1 88 ? -9.274 2.775 11.447 1.00 94.44 88 ALA A O 1
ATOM 695 N N . ALA A 1 89 ? -10.094 3.386 9.454 1.00 94.38 89 ALA A N 1
ATOM 696 C CA . ALA A 1 89 ? -10.667 4.653 9.907 1.00 94.38 89 ALA A CA 1
ATOM 697 C C . ALA A 1 89 ? -12.058 4.502 10.545 1.00 94.38 89 ALA A C 1
ATOM 699 O O . ALA A 1 89 ? -12.444 5.333 11.366 1.00 94.38 89 ALA A O 1
ATOM 700 N N . ARG A 1 90 ? -12.816 3.470 10.163 1.00 94.56 90 ARG A N 1
ATOM 701 C CA . ARG A 1 90 ? -14.227 3.276 10.541 1.00 94.56 90 ARG A CA 1
ATOM 702 C C . ARG A 1 90 ? -14.428 2.285 11.674 1.00 94.56 90 ARG A C 1
ATOM 704 O O . ARG A 1 90 ? -15.371 2.442 12.439 1.00 94.56 90 ARG A O 1
ATOM 711 N N . THR A 1 91 ? -13.541 1.303 11.792 1.00 94.31 91 THR A N 1
ATOM 712 C CA . THR A 1 91 ? -13.608 0.265 12.822 1.00 94.31 91 THR A CA 1
ATOM 713 C C . THR A 1 91 ? -13.696 0.864 14.227 1.00 94.31 91 THR A C 1
ATOM 715 O O . THR A 1 91 ? -13.046 1.873 14.529 1.00 94.31 91 THR A O 1
ATOM 718 N N . GLU A 1 92 ? -14.496 0.244 15.090 1.00 91.62 92 GLU A N 1
ATOM 719 C CA . GLU A 1 92 ? -14.711 0.675 16.476 1.00 91.62 92 GLU A CA 1
ATOM 720 C C . GLU A 1 92 ? -13.593 0.198 17.415 1.00 91.62 92 GLU A C 1
ATOM 722 O O . GLU A 1 92 ? -13.351 0.812 18.453 1.00 91.62 92 GLU A O 1
ATOM 727 N N . SER A 1 93 ? -12.877 -0.868 17.043 1.00 92.06 93 SER A N 1
ATOM 728 C CA . SER A 1 93 ? -11.785 -1.441 17.830 1.00 92.06 93 SER A CA 1
ATOM 729 C C . SER A 1 93 ? -10.674 -2.017 16.951 1.00 92.06 93 SER A C 1
ATOM 731 O O . SER A 1 93 ? -10.858 -2.281 15.757 1.00 92.06 93 SER A O 1
ATOM 733 N N . LEU A 1 94 ? -9.504 -2.228 17.560 1.00 90.25 94 LEU A N 1
ATOM 734 C CA . LEU A 1 94 ? -8.391 -2.907 16.903 1.00 90.25 94 LEU A CA 1
ATOM 735 C C . LEU A 1 94 ? -8.723 -4.380 16.622 1.00 90.25 94 LEU A C 1
ATOM 737 O O . LEU A 1 94 ? -8.407 -4.873 15.545 1.00 90.25 94 LEU A O 1
ATOM 741 N N . ASP A 1 95 ? -9.404 -5.060 17.546 1.00 90.25 95 ASP A N 1
ATOM 742 C CA . ASP A 1 95 ? -9.777 -6.469 17.380 1.00 90.25 95 ASP A CA 1
ATOM 743 C C . ASP A 1 95 ? -10.747 -6.679 16.210 1.00 90.25 95 ASP A C 1
ATOM 745 O O . ASP A 1 95 ? -10.539 -7.580 15.403 1.00 90.25 95 ASP A O 1
ATOM 749 N N . ALA A 1 96 ? -11.735 -5.793 16.030 1.00 91.94 96 ALA A N 1
ATOM 750 C CA . ALA A 1 96 ? -12.653 -5.861 14.890 1.00 91.94 96 ALA A CA 1
ATOM 751 C C . ALA A 1 96 ? -11.917 -5.716 13.546 1.00 91.94 96 ALA A C 1
ATOM 753 O O . ALA A 1 96 ? -12.218 -6.420 12.579 1.00 91.94 96 ALA A O 1
ATOM 754 N N . PHE A 1 97 ? -10.903 -4.846 13.495 1.00 93.81 97 PHE A N 1
ATOM 755 C CA . PHE A 1 97 ? -10.045 -4.719 12.320 1.00 93.81 97 PHE A CA 1
ATOM 756 C C . PHE A 1 97 ? -9.209 -5.980 12.081 1.00 93.81 97 PHE A C 1
ATOM 758 O O . PHE A 1 97 ? -9.097 -6.439 10.947 1.00 93.81 97 PHE A O 1
ATOM 765 N N . LEU A 1 98 ? -8.633 -6.555 13.138 1.00 90.06 98 LEU A N 1
ATOM 766 C CA . LEU A 1 98 ? -7.835 -7.778 13.057 1.00 90.06 98 LEU A CA 1
ATOM 767 C C . LEU A 1 98 ? -8.655 -8.971 12.570 1.00 90.06 98 LEU A C 1
ATOM 769 O O . LEU A 1 98 ? -8.179 -9.734 11.732 1.00 90.06 98 LEU A O 1
ATOM 773 N N . ASP A 1 99 ? -9.882 -9.123 13.056 1.00 90.88 99 ASP A N 1
ATOM 774 C CA . ASP A 1 99 ? -10.789 -10.177 12.605 1.00 90.88 99 ASP A CA 1
ATOM 775 C C . ASP A 1 99 ? -11.121 -10.014 11.121 1.00 90.88 99 ASP A C 1
ATOM 777 O O . ASP A 1 99 ? -11.103 -10.985 10.357 1.00 90.88 99 ASP A O 1
ATOM 781 N N . ARG A 1 100 ? -11.331 -8.770 10.674 1.00 90.88 100 ARG A N 1
ATOM 782 C CA . ARG A 1 100 ? -11.513 -8.474 9.253 1.00 90.88 100 ARG A CA 1
ATOM 783 C C . ARG A 1 100 ? -10.262 -8.797 8.439 1.00 90.88 100 ARG A C 1
ATOM 785 O O . ARG A 1 100 ? -10.383 -9.438 7.398 1.00 90.88 100 ARG A O 1
ATOM 792 N N . LEU A 1 101 ? -9.080 -8.400 8.901 1.00 91.19 101 LEU A N 1
ATOM 793 C CA . LEU A 1 101 ? -7.811 -8.654 8.215 1.00 91.19 101 LEU A CA 1
ATOM 794 C C . LEU A 1 101 ? -7.542 -10.157 8.066 1.00 91.19 101 LEU A C 1
ATOM 796 O O . LEU A 1 101 ? -7.219 -10.619 6.976 1.00 91.19 101 LEU A O 1
ATOM 800 N N . ARG A 1 102 ? -7.776 -10.938 9.123 1.00 88.50 102 ARG A N 1
ATOM 801 C CA . ARG A 1 102 ? -7.646 -12.403 9.108 1.00 88.50 102 ARG A CA 1
ATOM 802 C C . ARG A 1 102 ? -8.655 -13.093 8.198 1.00 88.50 102 ARG A C 1
ATOM 804 O O . ARG A 1 102 ? -8.381 -14.187 7.733 1.00 88.50 102 ARG A O 1
ATOM 811 N N . SER A 1 103 ? -9.810 -12.479 7.938 1.00 88.25 103 SER A N 1
ATOM 812 C CA . SER A 1 103 ? -10.777 -13.017 6.970 1.00 88.25 103 SER A CA 1
ATOM 813 C C . SER A 1 103 ? -10.321 -12.887 5.510 1.00 88.25 103 SER A C 1
ATOM 815 O O . SER A 1 103 ? -10.937 -13.484 4.629 1.00 88.25 103 SER A O 1
ATOM 817 N N . LEU A 1 104 ? -9.284 -12.081 5.254 1.00 81.44 104 LEU A N 1
ATOM 818 C CA . LEU A 1 104 ? -8.749 -11.782 3.924 1.00 81.44 104 LEU A CA 1
ATOM 819 C C . LEU A 1 104 ? -7.404 -12.471 3.640 1.00 81.44 104 LEU A C 1
ATOM 821 O O . LEU A 1 104 ? -6.987 -12.489 2.482 1.00 81.44 104 LEU A O 1
ATOM 825 N N . ALA A 1 105 ? -6.736 -12.990 4.676 1.00 64.19 105 ALA A N 1
ATOM 826 C CA . ALA A 1 105 ? -5.474 -13.729 4.598 1.00 64.19 105 ALA A CA 1
ATOM 827 C C . ALA A 1 105 ? -5.721 -15.234 4.413 1.00 64.19 105 ALA A C 1
ATOM 829 O O . ALA A 1 105 ? -4.959 -15.854 3.636 1.00 64.19 105 ALA A O 1
#

Foldseek 3Di:
DVVLCPDPVNVVVVVVVVVVVVVVVVVVVVVVVVVVVVLVVLLVVLLVLLLVLLCVVANDPPVCSVVSSVLSVVDSDSVVSVVLSVCSVVDPDPVVSVVVSVVVD

Radius of gyration: 25.39 Å; chains: 1; bounding box: 51×21×70 Å

Secondary structure (DSSP, 8-state):
-HHHHTSHHHHHHHHHHHHHHHHHHHHHHHHHHHHHHHHHHHHHHHHHHHHHHHHHHH-STTSTHHHHHHHHHH---HHHHHHHHHHHHH-SSHHHHHHHHHTT-

Sequence (105 aa):
MTVLRESPWYREILEEGLQQGLQQGLQQGLQQGLQQGLQQGLQQGLRQGVVRLLQERFGTANGQMEAIGRDLEAIRDPDLLQDLLVEAARTESLDAFLDRLRSLA